Protein AF-A0A916GF60-F1 (afdb_monomer_lite)

Sequence (95 aa):
MNELVDFMATRGYVRLPLRRSVLGHLHTDGMLNGRPVEVLVDTGASATVVALSLVQEIGLGVQRLDIEAGGAGDLLDQYLVEGTPCASARRRFHF

pLDDT: mean 83.61, std 15.32, range [29.58, 97.25]

Radius of gyration: 16.44 Å; chains: 1; bounding box: 34×30×49 Å

Structure (mmCIF, N/CA/C/O backbone):
data_AF-A0A916GF60-F1
#
_entry.id   AF-A0A916GF60-F1
#
loop_
_atom_site.group_PDB
_atom_site.id
_atom_site.type_symbol
_atom_site.label_atom_id
_atom_site.label_alt_id
_atom_site.label_comp_id
_atom_site.label_asym_id
_atom_site.label_entity_id
_atom_site.label_seq_id
_atom_site.pdbx_PDB_ins_code
_atom_site.Cartn_x
_atom_site.Cartn_y
_atom_site.Cartn_z
_atom_site.occupancy
_atom_site.B_iso_or_equiv
_atom_site.auth_seq_id
_atom_site.auth_comp_id
_atom_site.auth_asym_id
_atom_site.auth_atom_id
_atom_site.pdbx_PDB_mod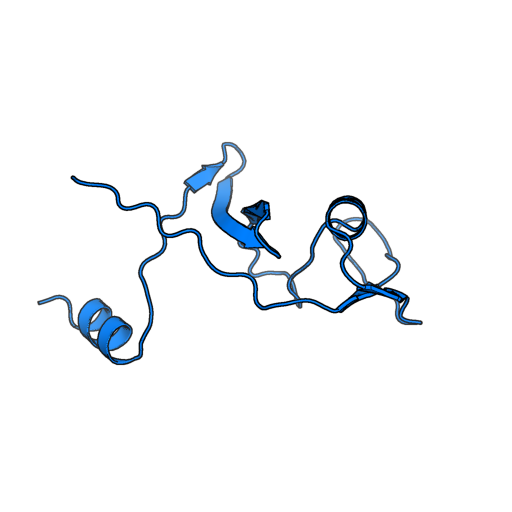el_num
ATOM 1 N N . MET A 1 1 ? -19.612 10.021 24.109 1.00 59.22 1 MET A N 1
ATOM 2 C CA . MET A 1 1 ? -19.742 9.037 23.016 1.00 59.22 1 MET A CA 1
ATOM 3 C C . MET A 1 1 ? -19.234 9.718 21.760 1.00 59.22 1 MET A C 1
ATOM 5 O O . MET A 1 1 ? -19.571 10.882 21.579 1.00 59.22 1 MET A O 1
ATOM 9 N N . ASN A 1 2 ? -18.325 9.102 21.004 1.00 82.88 2 ASN A N 1
ATOM 10 C CA . ASN A 1 2 ? -17.740 9.741 19.822 1.00 82.88 2 ASN A CA 1
ATOM 11 C C . ASN A 1 2 ? -18.345 9.057 18.595 1.00 82.88 2 ASN A C 1
ATOM 13 O O . ASN A 1 2 ? -17.793 8.074 18.110 1.00 82.88 2 ASN A O 1
ATOM 17 N N . GLU A 1 3 ? -19.499 9.567 18.154 1.00 91.44 3 GLU A N 1
ATOM 18 C CA . GLU A 1 3 ? -20.395 8.968 17.148 1.00 91.44 3 GLU A CA 1
ATOM 19 C C . GLU A 1 3 ? -19.658 8.407 15.919 1.00 91.44 3 GLU A C 1
ATOM 21 O O . GLU A 1 3 ? -19.979 7.326 15.432 1.00 91.44 3 GLU A O 1
ATOM 26 N N . LEU A 1 4 ? -18.613 9.096 15.442 1.00 91.12 4 LEU A N 1
ATOM 27 C CA . LEU A 1 4 ? -17.812 8.641 14.303 1.00 91.12 4 LEU A CA 1
ATOM 28 C C . LEU A 1 4 ? -16.990 7.384 14.615 1.00 91.12 4 LEU A C 1
ATOM 30 O O . LEU A 1 4 ? -16.917 6.477 13.790 1.00 91.12 4 LEU A O 1
ATOM 34 N N . VAL A 1 5 ? -16.352 7.330 15.785 1.00 90.75 5 VAL A N 1
ATOM 35 C CA . VAL A 1 5 ? -15.521 6.185 16.188 1.00 90.75 5 VAL A CA 1
ATOM 36 C C . VAL A 1 5 ? -16.391 4.943 16.333 1.00 90.75 5 VAL A C 1
ATOM 38 O O . VAL A 1 5 ? -16.031 3.883 15.821 1.00 90.75 5 VAL A O 1
ATOM 41 N N . ASP A 1 6 ? -17.551 5.097 16.967 1.00 92.62 6 ASP A N 1
ATOM 42 C CA . ASP A 1 6 ? -18.505 4.012 17.173 1.00 92.62 6 ASP A CA 1
ATOM 43 C C . ASP A 1 6 ? -19.087 3.544 15.828 1.00 92.62 6 ASP A C 1
ATOM 45 O O . ASP A 1 6 ? -19.072 2.348 15.524 1.00 92.62 6 ASP A O 1
ATOM 49 N N . PHE A 1 7 ? -19.474 4.478 14.950 1.00 94.56 7 PHE A N 1
ATOM 50 C CA . PHE A 1 7 ? -19.907 4.173 13.585 1.00 94.56 7 PHE A CA 1
ATOM 51 C C . PHE A 1 7 ? -18.844 3.394 12.795 1.00 94.56 7 PHE A C 1
ATOM 53 O O . PHE A 1 7 ? -19.142 2.345 12.223 1.00 94.56 7 PHE A O 1
ATOM 60 N N . MET A 1 8 ? -17.591 3.856 12.788 1.00 94.44 8 MET A N 1
ATOM 61 C CA . MET A 1 8 ? -16.497 3.184 12.080 1.00 94.44 8 MET A CA 1
ATOM 62 C C . MET A 1 8 ? -16.237 1.781 12.645 1.00 94.44 8 MET A C 1
ATOM 64 O O . MET A 1 8 ? -16.098 0.826 11.878 1.00 94.44 8 MET A O 1
ATOM 68 N N . ALA A 1 9 ? -16.240 1.626 13.970 1.00 93.12 9 ALA A N 1
ATOM 69 C CA . ALA A 1 9 ? -16.067 0.329 14.614 1.00 93.12 9 ALA A CA 1
ATOM 70 C C . ALA A 1 9 ? -17.187 -0.656 14.233 1.00 93.12 9 ALA A C 1
ATOM 72 O O . ALA A 1 9 ? -16.899 -1.804 13.894 1.00 93.12 9 ALA A O 1
ATOM 73 N N . THR A 1 10 ? -18.451 -0.209 14.196 1.00 95.19 10 THR A N 1
ATOM 74 C CA . THR A 1 10 ? -19.586 -1.063 13.778 1.00 95.19 10 THR A CA 1
ATOM 75 C C . THR A 1 10 ? -19.483 -1.533 12.325 1.00 95.19 10 THR A C 1
ATOM 77 O O . THR A 1 10 ? -20.011 -2.583 11.970 1.00 95.19 10 THR A O 1
ATOM 80 N N . ARG A 1 11 ? -18.763 -0.784 11.484 1.00 95.69 11 ARG A N 1
ATOM 81 C CA . ARG A 1 11 ? -18.483 -1.123 10.082 1.00 95.69 11 ARG A CA 1
ATOM 82 C C . ARG A 1 11 ? -17.211 -1.962 9.903 1.00 95.69 11 ARG A C 1
ATOM 84 O O . ARG A 1 11 ? -16.817 -2.218 8.771 1.00 95.69 11 ARG A O 1
ATOM 91 N N . GLY A 1 12 ? -16.576 -2.396 10.993 1.00 93.12 12 GLY A N 1
ATOM 92 C CA . GLY A 1 12 ? -15.383 -3.243 10.961 1.00 93.12 12 GLY A CA 1
ATOM 93 C C . GLY A 1 12 ? -14.070 -2.490 10.735 1.00 93.12 12 GLY A C 1
ATOM 94 O O . GLY A 1 12 ? -13.028 -3.129 10.578 1.00 93.12 12 GLY A O 1
ATOM 95 N N . TYR A 1 13 ? -14.082 -1.154 10.741 1.00 92.50 13 TYR A N 1
ATOM 96 C CA . TYR A 1 13 ? -12.842 -0.384 10.689 1.00 92.50 13 TYR A CA 1
ATOM 97 C C . TYR A 1 13 ? -12.076 -0.516 12.004 1.00 92.50 13 TYR A C 1
ATOM 99 O O . TYR A 1 13 ? -12.647 -0.585 13.094 1.00 92.50 13 TYR A O 1
ATOM 107 N N . VAL A 1 14 ? -10.751 -0.504 11.896 1.00 89.69 14 VAL A N 1
ATOM 108 C CA . VAL A 1 14 ? -9.844 -0.553 13.041 1.00 89.69 14 VAL A CA 1
ATOM 109 C C . VAL A 1 14 ? -9.011 0.716 13.092 1.00 89.69 14 VAL A C 1
ATOM 111 O O . VAL A 1 14 ? -8.616 1.266 12.065 1.00 89.69 14 VAL A O 1
ATOM 114 N N . ARG A 1 15 ? -8.716 1.182 14.306 1.00 89.44 15 ARG A N 1
ATOM 115 C CA . ARG A 1 15 ? -7.810 2.311 14.498 1.00 89.44 15 ARG A CA 1
ATOM 116 C C . ARG A 1 15 ? -6.370 1.842 14.316 1.00 89.44 15 ARG A C 1
ATOM 118 O O . ARG A 1 15 ? -5.905 0.991 15.072 1.00 89.44 15 ARG A O 1
ATOM 125 N N . LEU A 1 16 ? -5.668 2.439 13.358 1.00 89.44 16 LEU A N 1
ATOM 126 C CA . LEU A 1 16 ? -4.243 2.209 13.141 1.00 89.44 16 LEU A CA 1
ATOM 127 C C . LEU A 1 16 ? -3.437 3.425 13.608 1.00 89.44 16 LEU A C 1
ATOM 129 O O . LEU A 1 16 ? -3.738 4.545 13.190 1.00 89.44 16 LEU A O 1
ATOM 133 N N . PRO A 1 17 ? -2.437 3.244 14.486 1.00 91.88 17 PRO A N 1
ATOM 134 C CA . PRO A 1 17 ? -1.541 4.329 14.843 1.00 91.88 17 PRO A CA 1
ATOM 135 C C . PRO A 1 17 ? -0.669 4.694 13.638 1.00 91.88 17 PRO A C 1
ATOM 137 O O . PRO A 1 17 ? -0.077 3.822 12.995 1.00 91.88 17 PRO A O 1
ATOM 140 N N . LEU A 1 18 ? -0.578 5.993 13.361 1.00 95.12 18 LEU A N 1
ATOM 141 C CA . LEU A 1 18 ? 0.330 6.547 12.364 1.00 95.12 18 LEU A CA 1
ATOM 142 C C . LEU A 1 18 ? 1.489 7.249 13.065 1.00 95.12 18 LEU A C 1
ATOM 144 O O . LEU A 1 18 ? 1.300 7.927 14.076 1.00 95.12 18 LEU A O 1
ATOM 148 N N . ARG A 1 19 ? 2.684 7.107 12.503 1.00 96.44 19 ARG A N 1
ATOM 149 C CA . ARG A 1 19 ? 3.868 7.881 12.869 1.00 96.44 19 ARG A CA 1
ATOM 150 C C . ARG A 1 19 ? 4.161 8.870 11.758 1.00 96.44 19 ARG A C 1
ATOM 152 O O . ARG A 1 19 ? 4.089 8.519 10.585 1.00 96.44 19 ARG A O 1
ATOM 159 N N . ARG A 1 20 ? 4.508 10.098 12.129 1.00 96.81 20 ARG A N 1
ATOM 160 C CA . ARG A 1 20 ? 4.958 11.109 11.175 1.00 96.81 20 ARG A CA 1
ATOM 161 C C . ARG A 1 20 ? 6.482 11.113 11.140 1.00 96.81 20 ARG A C 1
ATOM 163 O O . ARG A 1 20 ? 7.105 11.232 12.193 1.00 96.81 20 ARG A O 1
ATOM 170 N N . SER A 1 21 ? 7.073 10.963 9.959 1.00 94.44 21 SER A N 1
ATOM 171 C CA . SER A 1 21 ? 8.523 11.067 9.781 1.00 94.44 21 SER A CA 1
ATOM 172 C C . SER A 1 21 ? 8.987 12.524 9.888 1.00 94.44 21 SER A C 1
ATOM 174 O O . SER A 1 21 ? 8.176 13.453 9.843 1.00 94.44 21 SER A O 1
ATOM 176 N N . VAL A 1 22 ? 10.302 12.742 9.993 1.00 95.12 22 VAL A N 1
ATOM 177 C CA . VAL A 1 22 ? 10.903 14.094 10.022 1.00 95.12 22 VAL A CA 1
ATOM 178 C C . VAL A 1 22 ? 10.561 14.892 8.757 1.00 95.12 22 VAL A C 1
ATOM 180 O O . VAL A 1 22 ? 10.364 16.100 8.825 1.00 95.12 22 VAL A O 1
ATOM 183 N N . LEU A 1 23 ? 10.418 14.208 7.618 1.00 94.19 23 LEU A N 1
ATOM 184 C CA . LEU A 1 23 ? 10.018 14.805 6.339 1.00 94.19 23 LEU A CA 1
ATOM 185 C C . LEU A 1 23 ? 8.499 15.008 6.216 1.00 94.19 23 LEU A C 1
ATOM 187 O O . LEU A 1 23 ? 8.017 15.532 5.220 1.00 94.19 23 LEU A O 1
ATOM 191 N N . GLY A 1 24 ? 7.729 14.612 7.231 1.00 95.00 24 GLY A N 1
ATOM 192 C CA . GLY A 1 24 ? 6.294 14.847 7.309 1.00 95.00 24 GLY A CA 1
ATOM 193 C C . GLY A 1 24 ? 5.417 13.727 6.752 1.00 95.00 24 GLY A C 1
ATOM 194 O O . GLY A 1 24 ? 4.200 13.827 6.907 1.00 95.00 24 GLY A O 1
ATOM 195 N N . HIS A 1 25 ? 6.002 12.675 6.175 1.00 95.31 25 HIS A N 1
ATOM 196 C CA . HIS A 1 25 ? 5.278 11.513 5.658 1.00 95.31 25 HIS A CA 1
ATOM 197 C C . HIS A 1 25 ? 4.632 10.692 6.778 1.00 95.31 25 HIS A C 1
ATOM 199 O O . HIS A 1 25 ? 5.148 10.636 7.897 1.00 95.31 25 HIS A O 1
ATOM 205 N N . LEU A 1 26 ? 3.508 10.043 6.477 1.00 97.25 26 LEU A N 1
ATOM 206 C CA . LEU A 1 26 ? 2.772 9.206 7.421 1.00 97.25 26 LEU A CA 1
ATOM 207 C C . LEU A 1 26 ? 3.109 7.735 7.198 1.00 97.25 26 LEU A C 1
ATOM 209 O O . LEU A 1 26 ? 2.994 7.233 6.087 1.00 97.25 26 LEU A O 1
ATOM 213 N N . HIS A 1 27 ? 3.482 7.044 8.269 1.00 96.44 27 HIS A N 1
ATOM 214 C CA . HIS A 1 27 ? 3.875 5.643 8.238 1.00 96.44 27 HIS A CA 1
ATOM 215 C C . HIS A 1 27 ? 3.085 4.823 9.257 1.00 96.44 27 HIS A C 1
ATOM 217 O O . HIS A 1 27 ? 2.708 5.319 10.322 1.00 96.44 27 HIS A O 1
ATOM 223 N N . THR A 1 28 ? 2.873 3.547 8.962 1.00 95.31 28 THR A N 1
ATOM 224 C CA . THR A 1 28 ? 2.334 2.566 9.910 1.00 95.31 28 THR A CA 1
ATOM 225 C C . THR A 1 28 ? 3.018 1.213 9.743 1.00 95.31 28 THR A C 1
ATOM 227 O O . THR A 1 28 ? 3.812 1.013 8.828 1.00 95.31 28 THR A O 1
ATOM 230 N N . ASP A 1 29 ? 2.736 0.284 10.649 1.00 94.25 29 ASP A N 1
ATOM 231 C CA . ASP A 1 29 ? 3.310 -1.059 10.610 1.00 94.25 29 ASP A CA 1
ATOM 232 C C . ASP A 1 29 ? 2.399 -2.038 9.880 1.00 94.25 29 ASP A C 1
ATOM 234 O O . ASP A 1 29 ? 1.195 -2.112 10.144 1.00 94.25 29 ASP A O 1
ATOM 238 N N . GLY A 1 30 ? 2.996 -2.857 9.023 1.00 91.12 30 GLY A N 1
ATOM 239 C CA . GLY A 1 30 ? 2.313 -3.902 8.279 1.00 91.12 30 GLY A CA 1
ATOM 240 C C . GLY A 1 30 ? 3.018 -5.247 8.375 1.00 91.12 30 GLY A C 1
ATOM 241 O O . GLY A 1 30 ? 4.148 -5.367 8.850 1.00 91.12 30 GLY A O 1
ATOM 242 N N . MET A 1 31 ? 2.318 -6.263 7.890 1.00 90.50 31 MET A N 1
ATOM 243 C CA . MET A 1 31 ? 2.844 -7.582 7.584 1.00 90.50 31 MET A CA 1
ATOM 244 C C . MET A 1 31 ? 2.527 -7.885 6.123 1.00 90.50 31 MET A C 1
ATOM 246 O O . MET A 1 31 ? 1.358 -7.883 5.730 1.00 90.50 31 MET A O 1
ATOM 250 N N . LEU A 1 32 ? 3.558 -8.191 5.341 1.00 88.94 32 LEU A N 1
ATOM 251 C CA . LEU A 1 32 ? 3.427 -8.660 3.967 1.00 88.94 32 LEU A CA 1
ATOM 252 C C . LEU A 1 32 ? 3.973 -10.082 3.890 1.00 88.94 32 LEU A C 1
ATOM 254 O O . LEU A 1 32 ? 5.152 -10.302 4.139 1.00 88.94 32 LEU A O 1
ATOM 258 N N . ASN A 1 33 ? 3.110 -11.056 3.602 1.00 86.81 33 ASN A N 1
ATOM 259 C CA . ASN A 1 33 ? 3.478 -12.477 3.566 1.00 86.81 33 ASN A CA 1
ATOM 260 C C . ASN A 1 33 ? 4.277 -12.950 4.810 1.00 86.81 33 ASN A C 1
ATOM 262 O O . ASN A 1 33 ? 5.282 -13.644 4.703 1.00 86.81 33 ASN A O 1
ATOM 266 N N . GLY A 1 34 ? 3.877 -12.504 6.008 1.00 86.81 34 GLY A N 1
ATOM 267 C CA . GLY A 1 34 ? 4.561 -12.827 7.271 1.00 86.81 34 GLY A CA 1
ATOM 268 C C . GLY A 1 34 ? 5.830 -12.013 7.570 1.00 86.81 34 GLY A C 1
ATOM 269 O O . GLY A 1 34 ? 6.349 -12.101 8.682 1.00 86.81 34 GLY A O 1
ATOM 270 N N . ARG A 1 35 ? 6.303 -11.177 6.637 1.00 89.06 35 ARG A N 1
ATOM 271 C CA . ARG A 1 35 ? 7.424 -10.249 6.833 1.00 89.06 35 ARG A CA 1
ATOM 272 C C . ARG A 1 35 ? 6.928 -8.920 7.419 1.00 89.06 35 ARG A C 1
ATOM 274 O O . ARG A 1 35 ? 6.065 -8.288 6.806 1.00 89.06 35 ARG A O 1
ATOM 281 N N . PRO A 1 36 ? 7.476 -8.451 8.556 1.00 92.62 36 PRO A N 1
ATOM 282 C CA . PRO A 1 36 ? 7.218 -7.098 9.034 1.00 92.62 36 PRO A CA 1
ATOM 283 C C . PRO A 1 36 ? 7.702 -6.053 8.029 1.00 92.62 36 PRO A C 1
ATOM 285 O O . PRO A 1 36 ? 8.838 -6.126 7.555 1.00 92.62 36 PRO A O 1
ATOM 288 N N . VAL A 1 37 ? 6.847 -5.079 7.734 1.00 92.81 37 VAL A N 1
ATOM 289 C CA . VAL A 1 37 ? 7.129 -3.976 6.809 1.00 92.81 37 VAL A CA 1
ATOM 290 C C . VAL A 1 37 ? 6.682 -2.646 7.406 1.00 92.81 37 VAL A C 1
ATOM 292 O O . VAL A 1 37 ? 5.726 -2.586 8.181 1.00 92.81 37 VAL A O 1
ATOM 295 N N . GLU A 1 38 ? 7.362 -1.569 7.026 1.00 93.69 38 GLU A N 1
ATOM 296 C CA . GLU A 1 38 ? 6.850 -0.215 7.218 1.00 93.69 38 GLU A CA 1
ATOM 297 C C . GLU A 1 38 ? 6.054 0.195 5.978 1.00 93.69 38 GLU A C 1
ATOM 299 O O . GLU A 1 38 ? 6.516 0.036 4.849 1.00 93.69 38 GLU A O 1
ATOM 304 N N . VAL A 1 39 ? 4.846 0.707 6.193 1.00 94.38 39 VAL A N 1
ATOM 305 C CA . VAL A 1 39 ? 3.931 1.125 5.131 1.00 94.38 39 VAL A CA 1
ATOM 306 C C . VAL A 1 39 ? 3.860 2.643 5.124 1.00 94.38 39 VAL A C 1
ATOM 308 O O . VAL A 1 39 ? 3.457 3.244 6.119 1.00 94.38 3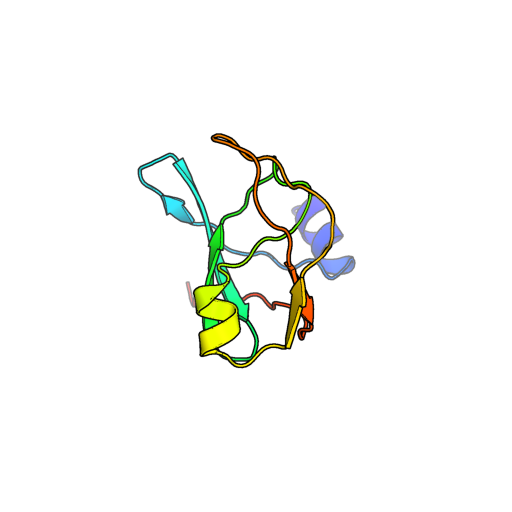9 VAL A O 1
ATOM 311 N N . LEU A 1 40 ? 4.232 3.250 4.000 1.00 95.19 40 LEU A N 1
ATOM 312 C CA . LEU A 1 40 ? 3.998 4.663 3.718 1.00 95.19 40 LEU A CA 1
ATOM 313 C C . LEU A 1 40 ? 2.533 4.863 3.300 1.00 95.19 40 LEU A C 1
ATOM 315 O O . LEU A 1 40 ? 2.032 4.157 2.428 1.00 95.19 40 LEU A O 1
ATOM 319 N N . VAL A 1 41 ? 1.853 5.833 3.909 1.00 95.00 41 VAL A N 1
ATOM 320 C CA . VAL A 1 41 ? 0.517 6.266 3.488 1.00 95.00 41 VAL A CA 1
ATOM 321 C C . VAL A 1 41 ? 0.676 7.376 2.456 1.00 95.00 41 VAL A C 1
ATOM 323 O O . VAL A 1 41 ? 1.076 8.489 2.798 1.00 95.00 41 VAL A O 1
ATOM 326 N N . ASP A 1 42 ? 0.339 7.065 1.209 1.00 92.69 42 ASP A N 1
ATOM 327 C CA . ASP A 1 42 ? 0.416 7.984 0.077 1.00 92.69 42 ASP A CA 1
ATOM 328 C C . ASP A 1 42 ? -0.962 8.119 -0.584 1.00 92.69 42 ASP A C 1
ATOM 330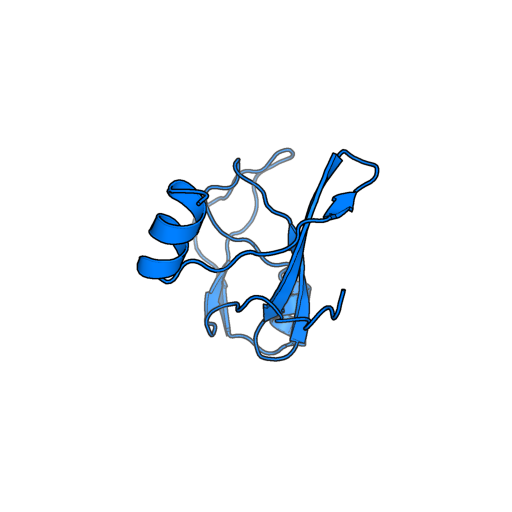 O O . ASP A 1 42 ? -1.448 7.202 -1.241 1.00 92.69 42 ASP A O 1
ATOM 334 N N . THR A 1 43 ? -1.618 9.263 -0.382 1.00 91.50 43 THR A N 1
ATOM 335 C CA . THR A 1 43 ? -2.929 9.554 -0.986 1.00 91.50 43 THR A CA 1
ATOM 336 C C . THR A 1 43 ? -2.835 9.967 -2.455 1.00 91.50 43 THR A C 1
ATOM 338 O O . THR A 1 43 ? -3.870 10.096 -3.102 1.00 91.50 43 THR A O 1
ATOM 341 N N . GLY A 1 44 ? -1.628 10.238 -2.966 1.00 90.69 44 GLY A N 1
ATOM 342 C CA . GLY A 1 44 ? -1.385 10.580 -4.368 1.00 90.69 44 GLY A CA 1
ATOM 343 C C . GLY A 1 44 ? -1.150 9.361 -5.262 1.00 90.69 44 GLY A C 1
ATOM 344 O O . GLY A 1 44 ? -1.237 9.482 -6.483 1.00 90.69 44 GLY A O 1
ATOM 345 N N . ALA A 1 45 ? -0.880 8.191 -4.679 1.00 87.88 45 ALA A N 1
ATOM 346 C CA . ALA A 1 45 ? -0.670 6.960 -5.426 1.00 87.88 45 ALA A CA 1
ATOM 347 C C . ALA A 1 45 ? -1.998 6.370 -5.935 1.00 87.88 45 ALA A C 1
ATOM 349 O O . ALA A 1 45 ? -2.967 6.228 -5.190 1.00 87.88 45 ALA A O 1
ATOM 350 N N . SER A 1 46 ? -2.031 5.965 -7.208 1.00 87.44 46 SER A N 1
ATOM 351 C CA . SER A 1 46 ? -3.180 5.276 -7.816 1.00 87.44 46 SER A CA 1
ATOM 352 C C . SER A 1 46 ? -3.285 3.799 -7.416 1.00 87.44 46 SER A C 1
ATOM 354 O O . SER A 1 46 ? -4.342 3.189 -7.576 1.00 87.44 46 SER A O 1
ATOM 356 N N . ALA A 1 47 ? -2.201 3.226 -6.893 1.00 86.31 47 ALA A N 1
ATOM 357 C CA . ALA A 1 47 ? -2.107 1.842 -6.453 1.00 86.31 47 ALA A CA 1
ATOM 358 C C . ALA A 1 47 ? -1.176 1.717 -5.240 1.00 86.31 47 ALA A C 1
ATOM 360 O O . ALA A 1 47 ? -0.324 2.569 -4.991 1.00 86.31 47 ALA A O 1
ATOM 361 N N . THR A 1 48 ? -1.308 0.619 -4.493 1.00 89.44 48 THR A N 1
ATOM 362 C CA . THR A 1 48 ? -0.298 0.235 -3.501 1.00 89.44 48 THR A CA 1
ATOM 363 C C . THR A 1 48 ? 0.935 -0.298 -4.218 1.00 89.44 48 THR A C 1
ATOM 365 O O . THR A 1 48 ? 0.837 -1.234 -5.007 1.00 89.44 48 THR A O 1
ATOM 368 N N . VAL A 1 49 ? 2.096 0.276 -3.913 1.00 89.88 49 VAL A N 1
ATOM 369 C CA . VAL A 1 49 ? 3.381 -0.129 -4.488 1.00 89.88 49 VAL A CA 1
ATOM 370 C C . VAL A 1 49 ? 4.243 -0.764 -3.406 1.00 89.88 49 VAL A C 1
ATOM 372 O O . VAL A 1 49 ? 4.206 -0.376 -2.238 1.00 89.88 49 VAL A O 1
ATOM 375 N N . VAL A 1 50 ? 5.037 -1.749 -3.806 1.00 90.94 50 VAL A N 1
ATOM 376 C CA . VAL A 1 50 ? 6.031 -2.410 -2.966 1.00 90.94 50 VAL A CA 1
ATOM 377 C C . VAL A 1 50 ? 7.348 -2.472 -3.731 1.00 90.94 50 VAL A C 1
ATOM 379 O O . VAL A 1 50 ? 7.360 -2.612 -4.953 1.00 90.94 50 VAL A O 1
ATOM 382 N N . ALA A 1 51 ? 8.470 -2.347 -3.024 1.00 90.56 51 ALA A N 1
ATOM 383 C CA . ALA A 1 51 ? 9.783 -2.460 -3.644 1.00 90.56 51 ALA A CA 1
ATOM 384 C C . ALA A 1 51 ? 9.963 -3.852 -4.272 1.00 90.56 51 ALA A C 1
ATOM 386 O O . ALA A 1 51 ? 9.805 -4.862 -3.585 1.00 90.56 51 ALA A O 1
ATOM 387 N N . LEU A 1 52 ? 10.345 -3.909 -5.551 1.00 89.88 52 LEU A N 1
ATOM 388 C CA . LEU A 1 52 ? 10.537 -5.173 -6.273 1.00 89.88 52 LEU A CA 1
ATOM 389 C C . LEU A 1 52 ? 11.564 -6.088 -5.584 1.00 89.88 52 LEU A C 1
ATOM 391 O O . LEU A 1 52 ? 11.360 -7.296 -5.512 1.00 89.88 52 LEU A O 1
ATOM 395 N N . SER A 1 53 ? 12.621 -5.509 -5.008 1.00 92.19 53 SER A N 1
ATOM 396 C CA . SER A 1 53 ? 13.625 -6.247 -4.233 1.00 92.19 53 SER A CA 1
ATOM 397 C C . SER A 1 53 ? 13.026 -6.965 -3.023 1.00 92.19 53 SER A C 1
ATOM 399 O O . SER A 1 53 ? 13.377 -8.112 -2.763 1.00 92.19 53 SER A O 1
ATOM 401 N N . LEU A 1 54 ? 12.086 -6.329 -2.314 1.00 91.81 54 LEU A N 1
ATOM 402 C CA . LEU A 1 54 ? 11.391 -6.955 -1.191 1.00 91.81 54 LEU A CA 1
ATOM 403 C C . LEU A 1 54 ? 10.530 -8.119 -1.678 1.00 91.81 54 LEU A C 1
ATOM 405 O O . LEU A 1 54 ? 10.560 -9.178 -1.067 1.00 91.81 54 LEU A O 1
ATOM 409 N N . VAL A 1 55 ? 9.792 -7.936 -2.776 1.00 91.38 55 VAL A N 1
ATOM 410 C CA . VAL A 1 55 ? 8.937 -8.977 -3.371 1.00 91.38 55 VAL A CA 1
ATOM 411 C C . VAL A 1 55 ? 9.757 -10.214 -3.749 1.00 91.38 55 VAL A C 1
ATOM 413 O O . VAL A 1 55 ? 9.364 -11.333 -3.420 1.00 91.38 55 VAL A O 1
ATOM 416 N N . GLN A 1 56 ? 10.924 -10.001 -4.364 1.00 90.69 56 GLN A N 1
ATOM 417 C CA . GLN A 1 56 ? 11.888 -11.054 -4.693 1.00 90.69 56 GLN A CA 1
ATOM 418 C C . GLN A 1 56 ? 12.447 -11.736 -3.435 1.00 90.69 56 GLN A C 1
ATOM 420 O O . GLN A 1 56 ? 12.520 -12.961 -3.391 1.00 90.69 56 GLN A O 1
ATOM 425 N N . GLU A 1 57 ? 12.798 -10.966 -2.399 1.00 91.88 57 GLU A N 1
ATOM 426 C CA . GLU A 1 57 ? 13.322 -11.484 -1.125 1.00 91.88 57 GLU A CA 1
ATOM 427 C C . GLU A 1 57 ? 12.323 -12.416 -0.421 1.00 91.88 57 GLU A C 1
ATOM 429 O O . GLU A 1 57 ? 12.714 -13.451 0.116 1.00 91.88 57 GLU A O 1
ATOM 434 N N . ILE A 1 58 ? 11.031 -12.070 -0.427 1.00 90.56 58 ILE A N 1
ATOM 435 C CA . ILE A 1 58 ? 9.977 -12.854 0.241 1.00 90.56 58 ILE A CA 1
ATOM 436 C C . ILE A 1 58 ? 9.313 -13.898 -0.672 1.00 90.56 58 ILE A C 1
ATOM 438 O O . ILE A 1 58 ? 8.342 -14.534 -0.257 1.00 90.56 58 ILE A O 1
ATOM 442 N N . GLY A 1 59 ? 9.823 -14.074 -1.896 1.00 88.81 59 GLY A N 1
ATOM 443 C CA . GLY A 1 59 ? 9.400 -15.121 -2.830 1.00 88.81 59 GLY A CA 1
ATOM 444 C C . GLY A 1 59 ? 7.971 -14.979 -3.357 1.00 88.81 59 GLY A C 1
ATOM 445 O O . GLY A 1 59 ? 7.333 -15.989 -3.649 1.00 88.81 59 GLY A O 1
ATOM 446 N N . LEU A 1 60 ? 7.446 -13.754 -3.450 1.00 88.75 60 LEU A N 1
ATOM 447 C CA . LEU A 1 60 ? 6.144 -13.507 -4.074 1.00 88.75 60 LEU A CA 1
ATOM 448 C C . LEU A 1 60 ? 6.267 -13.511 -5.606 1.00 88.75 60 LEU A C 1
ATOM 450 O O . LEU A 1 60 ? 7.284 -13.095 -6.164 1.00 88.75 60 LEU A O 1
ATOM 454 N N . GLY A 1 61 ? 5.214 -13.977 -6.282 1.00 88.19 61 GLY A N 1
ATOM 455 C CA . GLY A 1 61 ? 5.154 -13.999 -7.741 1.00 88.19 61 GLY A CA 1
ATOM 456 C C . GLY A 1 61 ? 5.100 -12.585 -8.315 1.00 88.19 61 GLY A C 1
ATOM 457 O O . GLY A 1 61 ? 4.447 -11.704 -7.755 1.00 88.19 61 GLY A O 1
ATOM 458 N N . VAL A 1 62 ? 5.783 -12.362 -9.437 1.00 90.81 62 VAL A N 1
ATOM 459 C CA . VAL A 1 62 ? 5.729 -11.095 -10.174 1.00 90.81 62 VAL A CA 1
ATOM 460 C C . VAL A 1 62 ? 5.523 -11.340 -11.655 1.00 90.81 62 VAL A C 1
ATOM 462 O O . VAL A 1 62 ? 6.182 -12.188 -12.253 1.00 90.81 62 VAL A O 1
ATOM 465 N N . GLN A 1 63 ? 4.649 -10.543 -12.255 1.00 90.44 63 GLN A N 1
ATOM 466 C CA . GLN A 1 63 ? 4.448 -10.496 -13.694 1.00 90.44 63 GLN A CA 1
ATOM 467 C C . GLN A 1 63 ? 4.729 -9.080 -14.181 1.00 90.44 63 GLN A C 1
ATOM 469 O O . GLN A 1 63 ? 4.081 -8.133 -13.740 1.00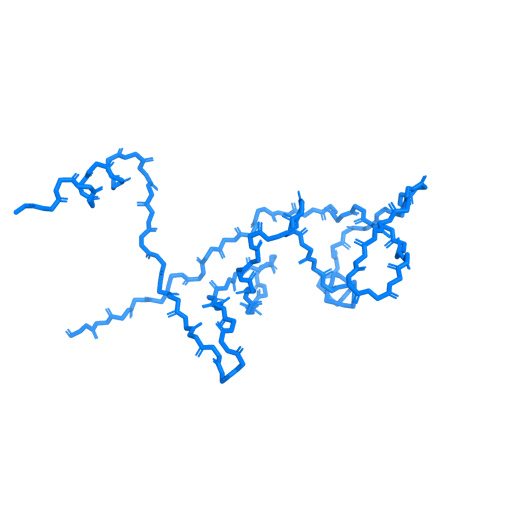 90.44 63 GLN A O 1
ATOM 474 N N . ARG A 1 64 ? 5.676 -8.924 -15.110 1.00 88.69 64 ARG A N 1
ATOM 475 C CA . ARG A 1 64 ? 5.876 -7.636 -15.779 1.00 88.69 64 ARG A CA 1
ATOM 476 C C . ARG A 1 64 ? 4.653 -7.319 -16.634 1.00 88.69 64 ARG A C 1
ATOM 478 O O . ARG A 1 64 ? 4.173 -8.184 -17.364 1.00 88.69 64 ARG A O 1
ATOM 485 N N . LEU A 1 65 ? 4.171 -6.090 -16.541 1.00 86.38 65 LEU A N 1
ATOM 486 C CA . LEU A 1 65 ? 3.086 -5.584 -17.363 1.00 86.38 65 LEU A CA 1
ATOM 487 C C . LEU A 1 65 ? 3.671 -4.722 -18.482 1.00 86.38 65 LEU A C 1
ATOM 489 O O . LEU A 1 65 ? 4.571 -3.922 -18.241 1.00 86.38 65 LEU A O 1
ATOM 493 N N . ASP A 1 66 ? 3.130 -4.847 -19.691 1.00 85.88 66 ASP A N 1
ATOM 494 C CA . ASP A 1 66 ? 3.501 -3.989 -20.823 1.00 85.88 66 ASP A CA 1
ATOM 495 C C . ASP A 1 66 ? 2.703 -2.670 -20.780 1.00 85.88 66 ASP A C 1
ATOM 497 O O . ASP A 1 66 ? 2.024 -2.284 -21.731 1.00 85.88 66 ASP A O 1
A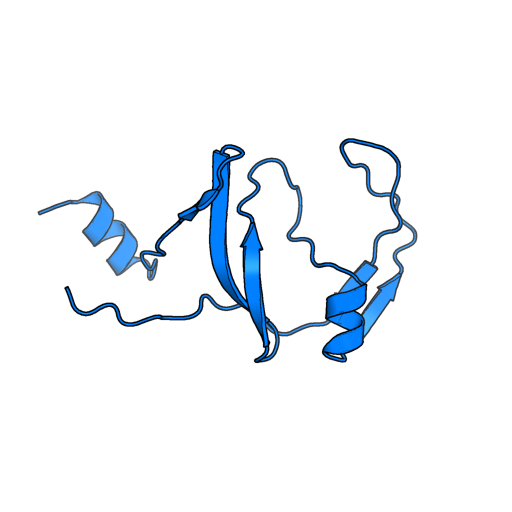TOM 501 N N . ILE A 1 67 ? 2.742 -2.008 -19.620 1.00 80.19 67 ILE A N 1
ATOM 502 C CA . ILE A 1 67 ? 2.171 -0.683 -19.374 1.00 80.19 67 ILE A CA 1
ATOM 503 C C . ILE A 1 67 ? 3.212 0.175 -18.657 1.00 80.19 67 ILE A C 1
ATOM 505 O O . ILE A 1 67 ? 3.901 -0.288 -17.747 1.00 80.19 67 ILE A O 1
ATOM 509 N N . GLU A 1 68 ? 3.308 1.439 -19.048 1.00 76.88 68 GLU A N 1
ATOM 510 C CA . GLU A 1 68 ? 4.202 2.392 -18.397 1.00 76.88 68 GLU A CA 1
ATOM 511 C C . GLU A 1 68 ? 3.527 2.969 -17.142 1.00 76.88 68 GLU A C 1
ATOM 513 O O . GLU A 1 68 ? 2.350 3.335 -17.157 1.00 76.88 68 GLU A O 1
ATOM 518 N N . ALA A 1 69 ? 4.243 3.023 -16.016 1.00 76.50 69 ALA A N 1
ATOM 519 C CA . ALA A 1 69 ? 3.877 3.852 -14.863 1.00 76.50 69 ALA A CA 1
ATOM 520 C C . ALA A 1 69 ? 4.631 5.174 -14.926 1.00 76.50 69 ALA A C 1
ATOM 522 O O . ALA A 1 69 ? 5.750 5.218 -15.415 1.00 76.50 69 ALA A O 1
ATOM 523 N N . GLY A 1 70 ? 4.055 6.233 -14.365 1.00 76.31 70 GLY A N 1
ATOM 524 C CA . GLY A 1 70 ? 4.763 7.484 -14.107 1.00 76.31 70 GLY A CA 1
ATOM 525 C C . GLY A 1 70 ? 4.853 7.752 -12.610 1.00 76.31 70 GLY A C 1
ATOM 526 O O . GLY A 1 70 ? 3.909 7.474 -11.869 1.00 76.31 70 GLY A O 1
ATOM 527 N N . GLY A 1 71 ? 5.978 8.311 -12.172 1.00 73.44 71 GLY A N 1
ATOM 528 C CA . GLY A 1 71 ? 6.158 8.847 -10.823 1.00 73.44 71 GLY A CA 1
ATOM 529 C C . GLY A 1 71 ? 6.704 10.271 -10.850 1.00 73.44 71 GLY A C 1
ATOM 530 O O . GLY A 1 71 ? 6.939 10.847 -11.912 1.00 73.44 71 GLY A O 1
ATOM 531 N N . ALA A 1 72 ? 6.951 10.845 -9.673 1.00 70.75 72 ALA A N 1
ATOM 532 C CA . ALA A 1 72 ? 7.694 12.097 -9.553 1.00 70.75 72 ALA A CA 1
ATOM 533 C C . ALA A 1 72 ? 9.178 11.856 -9.901 1.00 70.75 72 ALA A C 1
ATOM 535 O O . ALA A 1 72 ? 10.018 11.739 -9.013 1.00 70.75 72 ALA A O 1
ATOM 536 N N . GLY A 1 73 ? 9.492 11.704 -11.188 1.00 67.56 73 GLY A N 1
ATOM 537 C CA . GLY A 1 73 ? 10.860 11.484 -11.650 1.00 67.56 73 GLY A CA 1
ATOM 538 C C . GLY A 1 73 ? 10.968 11.023 -13.098 1.00 67.56 73 GLY A C 1
ATOM 539 O O . GLY A 1 73 ? 11.720 11.635 -13.844 1.00 67.56 73 GLY A O 1
ATOM 540 N N . ASP A 1 74 ? 10.235 9.977 -13.488 1.00 77.69 74 ASP A N 1
ATOM 541 C CA . ASP A 1 74 ? 10.290 9.401 -14.839 1.00 77.69 74 ASP A CA 1
ATOM 542 C C . ASP A 1 74 ? 9.212 8.311 -15.030 1.00 77.69 74 ASP A C 1
ATOM 544 O O . ASP A 1 74 ? 8.404 8.045 -14.126 1.00 77.69 74 ASP A O 1
ATOM 548 N N . LEU A 1 75 ? 9.235 7.669 -16.199 1.00 83.62 75 LEU A N 1
ATOM 549 C CA . LEU A 1 75 ? 8.546 6.419 -16.488 1.00 83.62 75 LEU A CA 1
ATOM 550 C C . LEU A 1 75 ? 9.200 5.238 -15.755 1.00 83.62 75 LEU A C 1
ATOM 552 O O . LEU A 1 75 ? 10.417 5.167 -15.587 1.00 83.62 75 LEU A O 1
ATOM 556 N N . LEU A 1 76 ? 8.372 4.293 -15.321 1.00 82.12 76 LEU A N 1
ATOM 557 C CA . LEU A 1 76 ? 8.763 3.100 -14.582 1.00 82.12 76 LEU A CA 1
ATOM 558 C C . LEU A 1 76 ? 8.113 1.860 -15.204 1.00 82.12 76 LEU A C 1
ATOM 560 O O . LEU A 1 76 ? 6.940 1.889 -15.587 1.00 82.12 76 LEU A O 1
ATOM 564 N N . ASP A 1 77 ? 8.858 0.754 -15.221 1.00 85.44 77 ASP A N 1
ATOM 565 C CA . ASP A 1 77 ? 8.300 -0.570 -15.500 1.00 85.44 77 ASP A CA 1
ATOM 566 C C . ASP A 1 77 ? 7.287 -0.951 -14.411 1.00 85.44 77 ASP A C 1
ATOM 568 O O . ASP A 1 77 ? 7.567 -0.836 -13.212 1.00 85.44 77 ASP A O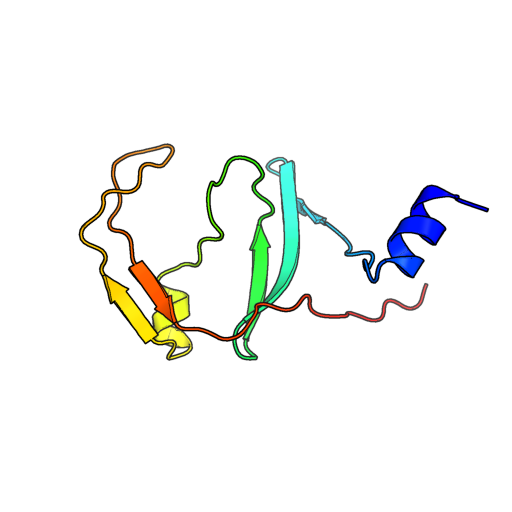 1
ATOM 572 N N . GLN A 1 78 ? 6.126 -1.467 -14.818 1.00 87.12 78 GLN A N 1
ATOM 573 C CA . GLN A 1 78 ? 5.128 -1.987 -13.887 1.00 87.12 78 GLN A CA 1
ATOM 574 C C . GLN A 1 78 ? 5.210 -3.504 -13.747 1.00 87.12 78 GLN A C 1
ATOM 576 O O . GLN A 1 78 ? 5.350 -4.245 -14.721 1.00 87.12 78 GLN A O 1
ATOM 581 N N . TYR A 1 79 ? 5.047 -3.968 -12.510 1.00 86.25 79 TYR A N 1
ATOM 582 C CA . TYR A 1 79 ? 4.951 -5.381 -12.174 1.00 86.25 79 TYR A CA 1
ATOM 583 C C . TYR A 1 79 ? 3.685 -5.607 -11.353 1.00 86.25 79 TYR A C 1
ATOM 585 O O . TYR A 1 79 ? 3.473 -4.950 -10.334 1.00 86.25 79 TYR A O 1
ATOM 593 N N . LEU A 1 80 ? 2.857 -6.557 -11.779 1.00 86.62 80 LEU A N 1
ATOM 594 C CA . LEU A 1 80 ? 1.800 -7.104 -10.945 1.00 86.62 80 LEU A CA 1
ATOM 595 C C . LEU A 1 80 ? 2.438 -8.062 -9.940 1.00 86.62 80 LEU A C 1
ATOM 597 O O . LEU A 1 80 ? 3.129 -9.001 -10.330 1.00 86.62 80 LEU A O 1
ATOM 601 N N . VAL A 1 81 ? 2.204 -7.818 -8.654 1.00 86.25 81 VAL A N 1
ATOM 602 C CA . VAL A 1 81 ? 2.650 -8.703 -7.576 1.00 86.25 81 VAL A CA 1
ATOM 603 C C . VAL A 1 81 ? 1.508 -9.645 -7.219 1.00 86.25 81 VAL A C 1
ATOM 605 O O . VAL A 1 81 ? 0.452 -9.206 -6.763 1.00 86.25 81 VAL A O 1
ATOM 608 N N . GLU A 1 82 ? 1.724 -10.942 -7.407 1.00 79.75 82 GLU A N 1
ATOM 609 C CA . GLU A 1 82 ? 0.805 -11.982 -6.959 1.00 79.75 82 GLU A CA 1
ATOM 610 C C . GLU A 1 82 ? 1.056 -12.249 -5.474 1.00 79.75 82 GLU A C 1
ATOM 612 O O . GLU A 1 82 ? 2.115 -12.750 -5.086 1.00 79.75 82 GLU A O 1
ATOM 617 N N . GLY A 1 83 ? 0.105 -11.887 -4.611 1.00 66.81 83 GLY A N 1
ATOM 618 C CA . GLY A 1 83 ? 0.312 -12.020 -3.174 1.00 66.81 83 GLY A CA 1
ATOM 619 C C . GLY A 1 83 ? -0.938 -11.913 -2.309 1.00 66.81 83 GLY A C 1
ATOM 620 O O . GLY A 1 83 ? -1.993 -11.427 -2.709 1.00 66.81 83 GLY A O 1
ATOM 621 N N . THR A 1 84 ? -0.776 -12.402 -1.083 1.00 53.56 84 THR A N 1
ATOM 622 C CA . THR A 1 84 ? -1.739 -12.405 0.024 1.00 53.56 84 THR A CA 1
ATOM 623 C C . THR A 1 84 ? -2.039 -10.971 0.496 1.00 53.56 84 THR A C 1
ATOM 625 O O . THR A 1 84 ? -1.148 -10.120 0.422 1.00 53.56 84 THR A O 1
ATOM 628 N N . PRO A 1 85 ? -3.237 -10.670 1.040 1.00 61.97 85 PRO A N 1
ATOM 629 C CA . PRO A 1 85 ? -3.549 -9.340 1.565 1.00 61.97 85 PRO A CA 1
ATOM 630 C C . PRO A 1 85 ? -2.495 -8.843 2.567 1.00 61.97 85 PRO A C 1
ATOM 632 O O . PRO A 1 85 ? -2.124 -9.567 3.493 1.00 61.97 85 PRO A O 1
ATOM 635 N N . CYS A 1 86 ? -2.033 -7.599 2.412 1.00 57.03 86 CYS A N 1
ATOM 636 C CA . CYS A 1 86 ? -1.223 -6.933 3.431 1.00 57.03 86 CYS A CA 1
ATOM 637 C C . CYS A 1 86 ? -2.114 -6.614 4.641 1.00 57.03 86 CYS A C 1
ATOM 639 O O . CYS A 1 86 ? -3.162 -5.982 4.496 1.00 57.03 86 CYS A O 1
ATOM 641 N N . ALA A 1 87 ? -1.714 -7.057 5.834 1.00 60.88 87 ALA A N 1
ATOM 642 C CA . ALA A 1 87 ? -2.460 -6.821 7.067 1.00 60.88 87 ALA A CA 1
ATOM 643 C C . ALA A 1 87 ? -1.674 -5.896 7.998 1.00 60.88 87 ALA A C 1
ATOM 645 O O . ALA A 1 87 ? -0.461 -6.031 8.151 1.00 60.88 87 ALA A O 1
ATOM 646 N N . SER A 1 88 ? -2.359 -4.976 8.677 1.00 57.03 88 SER A N 1
ATOM 647 C CA . SER A 1 88 ? -1.729 -4.146 9.706 1.00 57.03 88 SER A CA 1
ATOM 648 C C . SER A 1 88 ? -1.227 -5.012 10.865 1.00 57.03 88 SER A C 1
ATOM 650 O O . SER A 1 88 ? -1.992 -5.822 11.407 1.00 57.03 88 SER A O 1
ATOM 652 N N . ALA A 1 89 ? 0.011 -4.804 11.311 1.00 56.09 89 ALA A N 1
ATOM 653 C CA . ALA A 1 89 ? 0.520 -5.484 12.495 1.00 56.09 89 ALA A CA 1
ATOM 654 C C . ALA A 1 89 ? -0.186 -4.929 13.747 1.00 56.09 89 ALA A C 1
ATOM 656 O O . ALA A 1 89 ? 0.031 -3.784 14.146 1.00 56.09 89 ALA A O 1
ATOM 657 N N . ARG A 1 90 ? -1.046 -5.727 14.399 1.00 53.22 90 ARG A N 1
ATOM 658 C CA . ARG A 1 90 ? -1.660 -5.330 15.677 1.00 53.22 90 ARG A CA 1
ATOM 659 C C . ARG A 1 90 ? -0.608 -5.362 16.783 1.00 53.22 90 ARG A C 1
ATOM 661 O O . ARG A 1 90 ? -0.401 -6.391 17.420 1.00 53.22 90 ARG A O 1
ATOM 668 N N . ARG A 1 91 ? 0.023 -4.226 17.067 1.00 47.53 91 ARG A N 1
ATOM 669 C CA . ARG A 1 91 ? 0.745 -4.043 18.329 1.00 47.53 91 ARG A CA 1
ATOM 670 C C . ARG A 1 91 ? -0.262 -3.673 19.418 1.00 47.53 91 ARG A C 1
ATOM 672 O O . ARG A 1 91 ? -0.884 -2.615 19.355 1.00 47.53 91 ARG A O 1
ATOM 679 N N . ARG A 1 92 ? -0.468 -4.563 20.399 1.00 40.00 92 ARG A N 1
ATOM 680 C CA . ARG A 1 92 ? -1.207 -4.231 21.629 1.00 40.00 92 ARG A CA 1
ATOM 681 C C . ARG A 1 92 ? -0.343 -3.273 22.446 1.00 40.00 92 ARG A C 1
ATOM 683 O O . ARG A 1 92 ? 0.563 -3.712 23.146 1.00 40.00 92 ARG A O 1
ATOM 690 N N . PHE A 1 93 ? -0.613 -1.980 22.342 1.00 34.25 93 PHE A N 1
ATOM 691 C CA . PHE A 1 93 ? -0.101 -1.010 23.301 1.00 34.25 93 PHE A CA 1
ATOM 692 C C . PHE A 1 93 ? -1.032 -1.030 24.517 1.00 34.25 93 PHE A C 1
ATOM 694 O O . PHE A 1 93 ? -2.221 -0.741 24.387 1.00 34.25 93 PHE A O 1
ATOM 701 N N . HIS A 1 94 ? -0.507 -1.450 25.669 1.00 29.58 94 HIS A N 1
ATOM 702 C CA . HIS A 1 94 ? -1.138 -1.167 26.955 1.00 29.58 94 HIS A CA 1
ATOM 703 C C . HIS A 1 94 ? -0.764 0.281 27.293 1.00 29.58 94 HIS A C 1
ATOM 705 O O . HIS A 1 94 ? 0.426 0.600 27.309 1.00 29.58 94 HIS A O 1
ATOM 711 N N . PHE A 1 95 ? -1.773 1.141 27.443 1.00 35.12 95 PHE A N 1
ATOM 712 C CA . PHE A 1 95 ? -1.617 2.475 28.022 1.00 35.12 95 PHE A CA 1
ATOM 713 C C . PHE A 1 95 ? -1.644 2.373 29.544 1.00 35.12 95 PHE A C 1
ATOM 715 O O . PHE A 1 95 ? -2.408 1.512 30.041 1.00 35.12 95 PHE A O 1
#

Secondary structure (DSSP, 8-state):
--HHHHHHHHTT------EE-TTS-EEEEEEETTEEEEEEE-TT-SS----HHHHHHTT-EEEEEEEEEE-SSSEEEEEEEE-PPPEE-------

Foldseek 3Di:
DPVVVVVCVVVVDDDFDWDADPVGWTWGWKAFLNDIDIATDDPPDPDGDDDPVVLVVSVWDKDWDPDWDDDPPGIDTDIDTHGDDIGGDDDPDDD